Protein AF-A0A6N4V4B9-F1 (afdb_monomer_lite)

Organism: NCBI:txid67081

Sequence (181 aa):
MIMGVVFVALLALTIVAFLVGGIPFPYSLVIAVIGAVALVLFPKIVYRTTWNRLHTRAMAGAMLCDVYPSTLPLPGTGGAAILLDTRMPDQLAAHIHNAFVIWAERVASDPAAVAHIADMFGTDLVRGAEELFGPQARGAFVAADRDASAGAWRLMLPEAAPADPHHPYRNGTLVTVNGPK

pLDDT: mean 83.6, std 9.99, range [52.59, 95.5]

Secondary structure (DSSP, 8-state):
-HHHHHHHHHHHHHHHHHHTT-S-HHHHHHHHHHHHHHHHHHHHHHHHHHHHHHHHHHHHH-EEEEEEEE----TTTS-EEEEEETTS-HHHHHHHHHHHHHHHHHHHH-HHHHHHHHHHHTT-SEEETHHHH-GGGTTEEEEE-TT--TT-EEEEEPPSS-SSTT-TTTTPEEEEE----

Radius of gyration: 23.47 Å; chains: 1; bounding box: 53×33×66 Å

Foldseek 3Di:
DVVVVVLVVVVVVLVVCVVVVVDPPVVNVVVVVVNVCCVVVVVVVVVVVVVVLQVVLVVVPKFKWAWDWAPQDAPPLQGKIKTAGPPDDPVLVVVLVVVRNVVSVVCVVDPVSSVVVNVVLPVFFKDQCCVVPNDSSGRMMMGSDNPTDHGWMWTWGFDSDAPDPVCRRRNTDTDTDDDDD

Structure (mmCIF, N/CA/C/O backbone):
data_AF-A0A6N4V4B9-F1
#
_entry.id   AF-A0A6N4V4B9-F1
#
loop_
_atom_site.group_PDB
_atom_site.id
_atom_site.type_symbol
_atom_site.label_atom_id
_atom_site.label_alt_id
_atom_site.label_comp_id
_atom_site.label_asym_id
_atom_site.label_entity_id
_atom_site.label_seq_id
_atom_site.pdbx_PDB_ins_code
_atom_site.Cartn_x
_atom_site.Cartn_y
_atom_site.Cartn_z
_atom_site.occupancy
_atom_site.B_iso_or_equiv
_atom_site.auth_seq_id
_atom_site.auth_comp_id
_atom_site.auth_asym_id
_atom_site.auth_atom_id
_atom_site.pdbx_PDB_model_num
ATOM 1 N N . MET A 1 1 ? 16.141 5.947 -13.855 1.00 52.59 1 MET A N 1
ATOM 2 C CA . MET A 1 1 ? 16.177 7.318 -14.412 1.00 52.59 1 MET A CA 1
ATOM 3 C C . MET A 1 1 ? 17.559 7.683 -14.964 1.00 52.59 1 MET A C 1
ATOM 5 O O . MET A 1 1 ? 17.636 8.054 -16.125 1.00 52.59 1 MET A O 1
ATOM 9 N N . ILE A 1 2 ? 18.647 7.468 -14.209 1.00 53.34 2 ILE A N 1
ATOM 10 C CA . ILE A 1 2 ? 20.037 7.797 -14.605 1.00 53.34 2 ILE A CA 1
ATOM 11 C C . ILE A 1 2 ? 20.455 7.173 -15.955 1.00 53.34 2 ILE A C 1
ATOM 13 O O . ILE A 1 2 ? 20.937 7.879 -16.829 1.00 53.34 2 ILE A O 1
ATOM 17 N N . MET A 1 3 ? 20.173 5.886 -16.190 1.00 54.47 3 MET A N 1
ATOM 18 C CA . MET A 1 3 ? 20.491 5.210 -17.466 1.00 54.47 3 MET A CA 1
ATOM 19 C C . MET A 1 3 ? 19.763 5.789 -18.693 1.00 54.47 3 MET A C 1
ATOM 21 O O . MET A 1 3 ? 20.325 5.807 -19.781 1.00 54.47 3 MET A O 1
ATOM 25 N N . GLY A 1 4 ? 18.534 6.295 -18.530 1.00 59.69 4 GLY A N 1
ATOM 26 C CA . GLY A 1 4 ? 17.791 6.926 -19.628 1.00 59.69 4 GLY A CA 1
ATOM 27 C C . GLY A 1 4 ? 18.387 8.278 -20.020 1.00 59.69 4 GLY A C 1
ATOM 28 O O . GLY A 1 4 ? 18.496 8.586 -21.200 1.00 59.69 4 GLY A O 1
ATOM 29 N N . VAL A 1 5 ? 18.855 9.043 -19.030 1.00 68.25 5 VAL A N 1
ATOM 30 C CA . VAL A 1 5 ? 19.546 10.322 -19.247 1.00 68.25 5 VAL A CA 1
ATOM 31 C C . VAL A 1 5 ? 20.902 10.100 -19.919 1.00 68.25 5 VAL A C 1
ATOM 33 O O . VAL A 1 5 ? 21.221 10.794 -20.880 1.00 68.25 5 VAL A O 1
ATOM 36 N N . VAL A 1 6 ? 21.666 9.092 -19.481 1.00 70.25 6 VAL A N 1
ATOM 37 C CA . VAL A 1 6 ? 22.946 8.713 -20.107 1.00 70.25 6 VAL A CA 1
ATOM 38 C C . VAL A 1 6 ? 22.745 8.299 -21.567 1.00 70.25 6 VAL A C 1
ATOM 40 O O . VAL A 1 6 ? 23.513 8.710 -22.432 1.00 70.25 6 VAL A O 1
ATOM 43 N N . PHE A 1 7 ? 21.685 7.545 -21.865 1.00 68.50 7 PHE A N 1
ATOM 44 C CA . PHE A 1 7 ? 21.378 7.129 -23.232 1.00 68.50 7 PHE A CA 1
ATOM 45 C C . PHE A 1 7 ? 20.992 8.310 -24.137 1.00 68.50 7 PHE A C 1
ATOM 47 O O . PHE A 1 7 ? 21.510 8.423 -25.245 1.00 68.50 7 PHE A O 1
ATOM 54 N N . VAL A 1 8 ? 20.143 9.228 -23.659 1.00 74.00 8 VAL A N 1
ATOM 55 C CA . VAL A 1 8 ? 19.777 10.447 -24.407 1.00 74.00 8 VAL A CA 1
ATOM 56 C C . VAL A 1 8 ? 20.995 11.349 -24.624 1.00 74.00 8 VAL A C 1
ATOM 58 O O . VAL A 1 8 ? 21.168 11.883 -25.717 1.00 74.00 8 VAL A O 1
ATOM 61 N N . ALA A 1 9 ? 21.872 11.476 -23.625 1.00 71.62 9 ALA A N 1
ATOM 62 C CA . ALA A 1 9 ? 23.109 12.241 -23.742 1.00 71.62 9 ALA A CA 1
ATOM 63 C C . ALA A 1 9 ? 24.074 11.626 -24.770 1.00 71.62 9 ALA A C 1
ATOM 65 O O . ALA A 1 9 ? 24.621 12.349 -25.600 1.00 71.62 9 ALA A O 1
ATOM 66 N N . LEU A 1 10 ? 24.240 10.298 -24.773 1.00 70.88 10 LEU A N 1
ATOM 67 C CA . LEU A 1 10 ? 25.065 9.594 -25.762 1.00 70.88 10 LEU A CA 1
ATOM 68 C C . LEU A 1 10 ? 24.496 9.712 -27.181 1.00 70.88 10 LEU A C 1
ATOM 70 O O . LEU A 1 10 ? 25.267 9.911 -28.122 1.00 70.88 10 LEU A O 1
ATOM 74 N N . LEU A 1 11 ? 23.168 9.646 -27.334 1.00 72.38 11 LEU A N 1
ATOM 75 C CA . LEU A 1 11 ? 22.478 9.852 -28.611 1.00 72.38 11 LEU A CA 1
ATOM 76 C C . LEU A 1 11 ? 22.681 11.286 -29.128 1.00 72.38 11 LEU A C 1
ATOM 78 O O . LEU A 1 11 ? 23.038 11.488 -30.286 1.00 72.38 11 LEU A O 1
ATOM 82 N N . ALA A 1 12 ? 22.512 12.289 -28.263 1.00 73.00 12 ALA A N 1
ATOM 83 C CA . ALA A 1 12 ? 22.751 13.686 -28.616 1.00 73.00 12 ALA A CA 1
ATOM 84 C C . ALA A 1 12 ? 24.214 13.920 -29.033 1.00 73.00 12 ALA A C 1
ATOM 86 O O . ALA A 1 12 ? 24.475 14.592 -30.028 1.00 73.00 12 ALA A O 1
ATOM 87 N N . LEU A 1 13 ? 25.168 13.305 -28.328 1.00 70.81 13 LEU A N 1
ATOM 88 C CA . LEU A 1 13 ? 26.598 13.438 -28.608 1.00 70.81 13 LEU A CA 1
ATOM 89 C C . LEU A 1 13 ? 27.003 12.767 -29.932 1.00 70.81 13 LEU A C 1
ATOM 91 O O . LEU A 1 13 ? 27.830 13.306 -30.665 1.00 70.81 13 LEU A O 1
ATOM 95 N N . THR A 1 14 ? 26.371 11.644 -30.290 1.00 66.88 14 THR A N 1
ATOM 96 C CA . THR A 1 14 ? 26.565 11.002 -31.605 1.00 66.88 14 THR A CA 1
ATOM 97 C C . THR A 1 14 ? 25.943 11.805 -32.748 1.00 66.88 14 THR A C 1
ATOM 99 O O . THR A 1 14 ? 26.557 11.906 -33.809 1.00 66.88 14 THR A O 1
ATOM 102 N N . ILE A 1 15 ? 24.783 12.439 -32.537 1.00 70.81 15 ILE A N 1
ATOM 103 C CA . ILE A 1 15 ? 24.167 13.351 -33.520 1.00 70.81 15 ILE A CA 1
ATOM 104 C C . ILE A 1 15 ? 25.054 14.586 -33.752 1.00 70.81 15 ILE A C 1
ATOM 106 O O . ILE A 1 15 ? 25.274 14.978 -34.898 1.00 70.81 15 ILE A O 1
ATOM 110 N N . VAL A 1 16 ? 25.617 15.170 -32.689 1.00 71.69 16 VAL A N 1
ATOM 111 C CA . VAL A 1 16 ? 26.553 16.304 -32.790 1.00 71.69 16 VAL A CA 1
ATOM 112 C C . VAL A 1 16 ? 27.836 15.899 -33.524 1.00 71.69 16 VAL A C 1
ATOM 114 O O . VAL A 1 16 ? 28.263 16.605 -34.433 1.00 71.69 16 VAL A O 1
ATOM 117 N N . ALA A 1 17 ? 28.422 14.742 -33.203 1.00 66.38 17 ALA A N 1
ATOM 118 C CA . ALA A 1 17 ? 29.615 14.239 -33.891 1.00 66.38 17 ALA A CA 1
ATOM 119 C C . ALA A 1 17 ? 29.376 13.975 -35.392 1.00 66.38 17 ALA A C 1
ATOM 121 O O . ALA A 1 17 ? 30.278 14.178 -36.210 1.00 66.38 17 ALA A O 1
ATOM 122 N N . PHE A 1 18 ? 28.157 13.568 -35.760 1.00 65.19 18 PHE A N 1
ATOM 123 C CA . PHE A 1 18 ? 27.739 13.415 -37.152 1.00 65.19 18 PHE A CA 1
ATOM 124 C C . PHE A 1 18 ? 27.619 14.765 -37.876 1.00 65.19 18 PHE A C 1
ATOM 126 O O . PHE A 1 18 ? 28.142 14.913 -38.978 1.00 65.19 18 PHE A O 1
ATOM 133 N N . LEU A 1 19 ? 26.997 15.765 -37.243 1.00 69.06 19 LEU A N 1
ATOM 134 C CA . LEU A 1 19 ? 26.825 17.109 -37.813 1.00 69.06 19 LEU A CA 1
ATOM 135 C C . LEU A 1 19 ? 28.151 17.858 -38.015 1.00 69.06 19 LEU A C 1
ATOM 137 O O . LEU A 1 19 ? 28.274 18.635 -38.957 1.00 69.06 19 LEU A O 1
ATOM 141 N N . VAL A 1 20 ? 29.149 17.608 -37.164 1.00 77.19 20 VAL A N 1
ATOM 142 C CA . VAL A 1 20 ? 30.485 18.232 -37.247 1.00 77.19 20 VAL A CA 1
ATOM 143 C C . VAL A 1 20 ? 31.394 17.528 -38.277 1.00 77.19 20 VAL A C 1
ATOM 145 O O . VAL A 1 20 ? 32.522 17.953 -38.509 1.00 77.19 20 VAL A O 1
ATOM 148 N N . GLY A 1 21 ? 30.913 16.475 -38.952 1.00 63.34 21 GLY A N 1
ATOM 149 C CA . GLY A 1 21 ? 31.634 15.822 -40.053 1.00 63.34 21 GLY A CA 1
ATOM 150 C C . GLY A 1 21 ? 32.798 14.921 -39.620 1.00 63.34 21 GLY A C 1
ATOM 151 O O . GLY A 1 21 ? 33.619 14.543 -40.450 1.00 63.34 21 GLY A O 1
ATOM 152 N N . GLY A 1 22 ? 32.878 14.552 -38.337 1.00 67.62 22 GLY A N 1
ATOM 153 C CA . GLY A 1 22 ? 33.964 13.723 -37.798 1.00 67.62 22 GLY A CA 1
ATOM 154 C C . GLY A 1 22 ? 33.830 12.218 -38.071 1.00 67.62 22 GLY A C 1
ATOM 155 O O . GLY A 1 22 ? 34.755 11.464 -37.780 1.00 67.62 22 GLY A O 1
ATOM 156 N N . ILE A 1 23 ? 32.691 11.763 -38.607 1.00 63.97 23 ILE A N 1
ATOM 157 C CA . ILE A 1 23 ? 32.381 10.340 -38.807 1.00 63.97 23 ILE A CA 1
ATOM 158 C C . ILE A 1 23 ? 32.163 10.067 -40.306 1.00 63.97 23 ILE A C 1
ATOM 160 O O . ILE A 1 23 ? 31.269 10.673 -40.899 1.00 63.97 23 ILE A O 1
ATOM 164 N N . PRO A 1 24 ? 32.919 9.144 -40.934 1.00 71.19 24 PRO A N 1
ATOM 165 C CA . PRO A 1 24 ? 32.715 8.789 -42.335 1.00 71.19 24 PRO A CA 1
ATOM 166 C C . PRO A 1 24 ? 31.309 8.212 -42.571 1.00 71.19 24 PRO A C 1
ATOM 168 O O . PRO A 1 24 ? 30.805 7.431 -41.762 1.00 71.19 24 PRO A O 1
ATOM 171 N N . PHE A 1 25 ? 30.712 8.543 -43.720 1.00 63.47 25 PHE A N 1
ATOM 172 C CA . PHE A 1 25 ? 29.326 8.223 -44.105 1.00 63.47 25 PHE A CA 1
ATOM 173 C C . PHE A 1 25 ? 28.834 6.776 -43.852 1.00 63.47 25 PHE A C 1
ATOM 175 O O . PHE A 1 25 ? 27.678 6.615 -43.458 1.00 63.47 25 PHE A O 1
ATOM 182 N N . PRO A 1 26 ? 29.633 5.700 -44.021 1.00 71.31 26 PRO A N 1
ATOM 183 C CA . PRO A 1 26 ? 29.135 4.356 -43.715 1.00 71.31 26 PRO A CA 1
ATOM 184 C C . PRO A 1 26 ? 28.944 4.116 -42.210 1.00 71.31 26 PRO A C 1
ATOM 186 O O . PRO A 1 26 ? 28.049 3.371 -41.817 1.00 71.31 26 PRO A O 1
ATOM 189 N N . TYR A 1 27 ? 29.741 4.755 -41.351 1.00 69.56 27 TYR A N 1
ATOM 190 C CA . TYR A 1 27 ? 29.672 4.540 -39.904 1.00 69.56 27 TYR A CA 1
ATOM 191 C C . TYR A 1 27 ? 28.518 5.306 -39.258 1.00 69.56 27 TYR A C 1
ATOM 193 O O . TYR A 1 27 ? 27.905 4.812 -38.313 1.00 69.56 27 TYR A O 1
ATOM 201 N N . SER A 1 28 ? 28.169 6.480 -39.785 1.00 68.19 28 SER A N 1
ATOM 202 C CA . SER A 1 28 ? 27.041 7.262 -39.276 1.00 68.19 28 SER A CA 1
ATOM 203 C C . SER A 1 28 ? 25.694 6.582 -39.507 1.00 68.19 28 SER A C 1
ATOM 205 O O . SER A 1 28 ? 24.848 6.592 -38.614 1.00 68.19 28 SER A O 1
ATOM 207 N N . LEU A 1 29 ? 25.509 5.939 -40.664 1.00 71.00 29 LEU A N 1
ATOM 208 C CA . LEU A 1 29 ? 24.297 5.180 -40.970 1.00 71.00 29 LEU A CA 1
ATOM 209 C C . LEU A 1 29 ? 24.130 3.992 -40.011 1.00 71.00 29 LEU A C 1
ATOM 211 O O . LEU A 1 29 ? 23.046 3.779 -39.472 1.00 71.00 29 LEU A O 1
ATOM 215 N N . VAL A 1 30 ? 25.213 3.260 -39.737 1.00 75.06 30 VAL A N 1
ATOM 216 C CA . VAL A 1 30 ? 25.206 2.136 -38.787 1.00 75.06 30 VAL A CA 1
ATOM 217 C C . VAL A 1 30 ? 24.860 2.611 -37.374 1.00 75.06 30 VAL A C 1
ATOM 219 O O . VAL A 1 30 ? 23.997 2.019 -36.726 1.00 75.06 30 VAL A O 1
ATOM 222 N N . ILE A 1 31 ? 25.467 3.707 -36.908 1.00 74.81 31 ILE A N 1
ATOM 223 C CA . ILE A 1 31 ? 25.179 4.282 -35.585 1.00 74.81 31 ILE A CA 1
ATOM 224 C C . ILE A 1 31 ? 23.719 4.746 -35.494 1.00 74.81 31 ILE A C 1
ATOM 226 O O . ILE A 1 31 ? 23.053 4.461 -34.499 1.00 74.81 31 ILE A O 1
ATOM 230 N N . ALA A 1 32 ? 23.194 5.403 -36.532 1.00 72.19 32 ALA A N 1
ATOM 231 C CA . ALA A 1 32 ? 21.807 5.862 -36.566 1.00 72.19 32 ALA A CA 1
ATOM 232 C C . ALA A 1 32 ? 20.810 4.692 -36.505 1.00 72.19 32 ALA A C 1
ATOM 234 O O . ALA A 1 32 ? 19.843 4.745 -35.743 1.00 72.19 32 ALA A O 1
ATOM 235 N N . VAL A 1 33 ? 21.067 3.609 -37.248 1.00 78.56 33 VAL A N 1
ATOM 236 C CA . VAL A 1 33 ? 20.228 2.401 -37.225 1.00 78.56 33 VAL A CA 1
ATOM 237 C C . VAL A 1 33 ? 20.277 1.724 -35.855 1.00 78.56 33 VAL A C 1
ATOM 239 O O . VAL A 1 33 ? 19.226 1.395 -35.305 1.00 78.56 33 VAL A O 1
ATOM 242 N N . ILE A 1 34 ? 21.464 1.564 -35.260 1.00 79.62 34 ILE A N 1
ATOM 243 C CA . ILE A 1 34 ? 21.608 0.987 -33.914 1.00 79.62 34 ILE A CA 1
ATOM 244 C C . ILE A 1 34 ? 20.885 1.852 -32.877 1.00 79.62 34 ILE A C 1
ATOM 246 O O . ILE A 1 34 ? 20.151 1.319 -32.044 1.00 79.62 34 ILE A O 1
ATOM 250 N N . GLY A 1 35 ? 21.040 3.176 -32.951 1.00 76.81 35 GLY A N 1
ATOM 251 C CA . GLY A 1 35 ? 20.355 4.125 -32.076 1.00 76.81 35 GLY A CA 1
ATOM 252 C C . GLY A 1 35 ?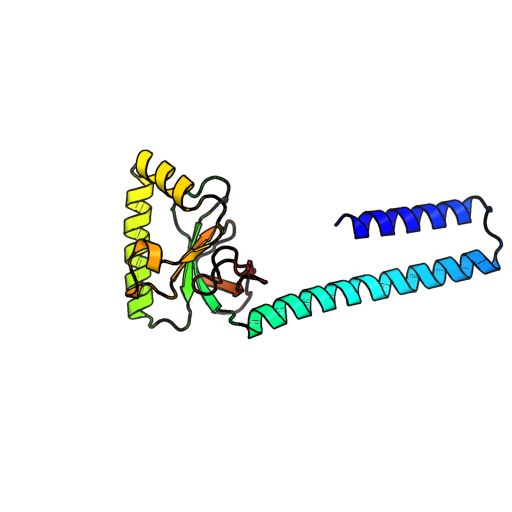 18.835 4.025 -32.191 1.00 76.81 35 GLY A C 1
ATOM 253 O O . GLY A 1 35 ? 18.155 3.925 -31.172 1.00 76.81 35 GLY A O 1
ATOM 254 N N . ALA A 1 36 ? 18.297 3.964 -33.413 1.00 75.50 36 ALA A N 1
ATOM 255 C CA . ALA A 1 36 ? 16.863 3.813 -33.656 1.00 75.50 36 ALA A CA 1
ATOM 256 C C . ALA A 1 36 ? 16.320 2.473 -33.128 1.00 75.50 36 ALA A C 1
ATOM 258 O O . ALA A 1 36 ? 15.296 2.441 -32.442 1.00 75.50 36 ALA A O 1
ATOM 259 N N . VAL A 1 37 ? 17.029 1.368 -33.381 1.00 81.69 37 VAL A N 1
ATOM 260 C CA . VAL A 1 37 ? 16.663 0.039 -32.868 1.00 81.69 37 VAL A CA 1
ATOM 261 C C . VAL A 1 37 ? 16.696 0.021 -31.340 1.00 81.69 37 VAL A C 1
ATOM 263 O O . VAL A 1 37 ? 15.745 -0.449 -30.714 1.00 81.69 37 VAL A O 1
ATOM 266 N N . ALA A 1 38 ? 17.740 0.577 -30.725 1.00 78.25 38 ALA A N 1
ATOM 267 C CA . ALA A 1 38 ? 17.840 0.689 -29.276 1.00 78.25 38 ALA A CA 1
ATOM 268 C C . ALA A 1 38 ? 16.710 1.556 -28.699 1.00 78.25 38 ALA A C 1
ATOM 270 O O . ALA A 1 38 ? 16.098 1.164 -27.711 1.00 78.25 38 ALA A O 1
ATOM 271 N N . LEU A 1 39 ? 16.357 2.673 -29.338 1.00 77.19 39 LEU A N 1
ATOM 272 C CA . LEU A 1 39 ? 15.289 3.566 -28.878 1.00 77.19 39 LEU A CA 1
ATOM 273 C C . LEU A 1 39 ? 13.902 2.903 -28.927 1.00 77.19 39 LEU A C 1
ATOM 275 O O . LEU A 1 39 ? 13.063 3.173 -28.071 1.00 77.19 39 LEU A O 1
ATOM 279 N N . VAL A 1 40 ? 13.675 1.984 -29.869 1.00 79.25 40 VAL A N 1
ATOM 280 C CA . VAL A 1 40 ? 12.427 1.207 -29.965 1.00 79.25 40 VAL A CA 1
ATOM 281 C C . VAL A 1 40 ? 12.420 -0.003 -29.024 1.00 79.25 40 VAL A C 1
ATOM 283 O O . VAL A 1 40 ? 11.396 -0.308 -28.405 1.00 79.25 40 VAL A O 1
ATOM 286 N N . LEU A 1 41 ? 13.537 -0.727 -28.917 1.00 80.75 41 LEU A N 1
ATOM 287 C CA . LEU A 1 41 ? 13.605 -1.975 -28.152 1.00 80.75 41 LEU A CA 1
ATOM 288 C C . LEU A 1 41 ? 13.842 -1.749 -26.661 1.00 80.75 41 LEU A C 1
ATOM 290 O O . LEU A 1 41 ? 13.281 -2.480 -25.846 1.00 80.75 41 LEU A O 1
ATOM 294 N N . PHE A 1 42 ? 14.634 -0.749 -26.282 1.00 77.62 42 PHE A N 1
ATOM 295 C CA . PHE A 1 42 ? 14.998 -0.511 -24.888 1.00 77.62 42 PHE A CA 1
ATOM 296 C C . PHE A 1 42 ? 13.777 -0.238 -23.995 1.00 77.62 42 PHE A C 1
ATOM 298 O O . PHE A 1 42 ? 13.644 -0.928 -22.980 1.00 77.62 42 PHE A O 1
ATOM 305 N N . PRO A 1 43 ? 12.817 0.639 -24.364 1.00 78.50 43 PRO A N 1
ATOM 306 C CA . PRO A 1 43 ? 11.599 0.822 -23.579 1.00 78.50 43 PRO A CA 1
ATOM 307 C C . PRO A 1 43 ? 10.792 -0.470 -23.461 1.00 78.50 43 PRO A C 1
ATOM 309 O O . PRO A 1 43 ? 10.301 -0.776 -22.380 1.00 78.50 43 PRO A O 1
ATOM 312 N N . LYS A 1 44 ? 10.704 -1.272 -24.533 1.00 77.81 44 LYS A N 1
ATOM 313 C CA . LYS A 1 44 ? 9.999 -2.565 -24.514 1.00 77.81 44 LYS A CA 1
ATOM 314 C C . LYS A 1 44 ? 1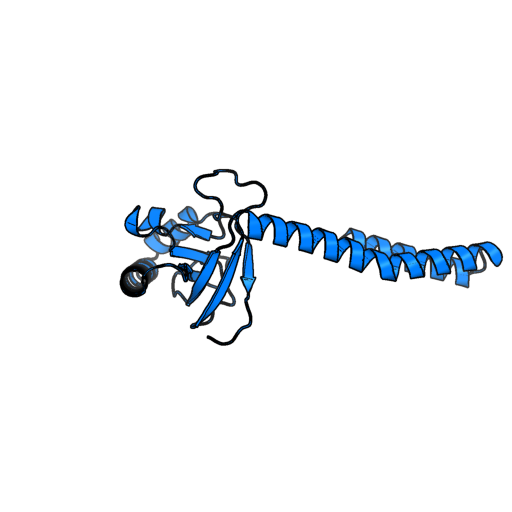0.660 -3.561 -23.567 1.00 77.81 44 LYS A C 1
ATOM 316 O O . LYS A 1 44 ? 9.959 -4.239 -22.823 1.00 77.81 44 LYS A O 1
ATOM 321 N N . ILE A 1 45 ? 11.990 -3.647 -23.575 1.00 80.00 45 ILE A N 1
ATOM 322 C CA . ILE A 1 45 ? 12.746 -4.542 -22.691 1.00 80.00 45 ILE A CA 1
ATOM 323 C C . ILE A 1 45 ? 12.581 -4.097 -21.238 1.00 80.00 45 ILE A C 1
ATOM 325 O O . ILE A 1 45 ? 12.236 -4.917 -20.387 1.00 80.00 45 ILE A O 1
ATOM 329 N N . VAL A 1 46 ? 12.763 -2.806 -20.946 1.00 78.44 46 VAL A N 1
ATOM 330 C CA . VAL A 1 46 ? 12.601 -2.266 -19.588 1.00 78.44 46 VAL A CA 1
ATOM 331 C C . VAL A 1 46 ? 11.167 -2.456 -19.101 1.00 78.44 46 VAL A C 1
ATOM 333 O O . VAL A 1 46 ? 10.967 -2.982 -18.008 1.00 78.44 46 VAL A O 1
ATOM 336 N N . TYR A 1 47 ? 10.173 -2.114 -19.923 1.00 78.56 47 TYR A N 1
ATOM 337 C CA . TYR A 1 47 ? 8.760 -2.298 -19.601 1.00 78.56 47 TYR A CA 1
ATOM 338 C C . TYR A 1 47 ? 8.439 -3.766 -19.328 1.00 78.56 47 TYR A C 1
ATOM 340 O O . TYR A 1 47 ? 7.861 -4.079 -18.294 1.00 78.56 47 TYR A O 1
ATOM 348 N N . ARG A 1 48 ? 8.893 -4.685 -20.189 1.00 81.75 48 ARG A N 1
ATOM 349 C CA . ARG A 1 48 ? 8.695 -6.127 -20.000 1.00 81.75 48 ARG A CA 1
ATOM 350 C C . ARG A 1 48 ? 9.355 -6.634 -18.722 1.00 81.75 48 ARG A C 1
ATOM 352 O O . ARG A 1 48 ? 8.763 -7.436 -18.012 1.00 81.75 48 ARG A O 1
ATOM 359 N N . THR A 1 49 ? 10.556 -6.161 -18.402 1.00 82.62 49 THR A N 1
ATOM 360 C CA . THR A 1 49 ? 11.270 -6.584 -17.188 1.00 82.62 49 THR A CA 1
ATOM 361 C C . THR A 1 49 ? 10.552 -6.091 -15.931 1.00 82.62 49 THR A C 1
ATOM 363 O O . THR A 1 49 ? 10.351 -6.862 -14.994 1.00 82.62 49 THR A O 1
ATOM 366 N N . THR A 1 50 ? 10.113 -4.831 -15.920 1.00 82.00 50 THR A N 1
ATOM 367 C CA . THR A 1 50 ? 9.321 -4.259 -14.823 1.00 82.00 50 THR A CA 1
ATOM 368 C C . THR A 1 50 ? 7.973 -4.961 -14.688 1.00 82.00 50 THR A C 1
ATOM 370 O O . THR A 1 50 ? 7.589 -5.333 -13.581 1.00 82.00 50 THR A O 1
ATOM 373 N N . TRP A 1 51 ? 7.290 -5.213 -15.806 1.00 82.62 51 TRP A N 1
ATOM 374 C CA . TRP A 1 51 ? 6.021 -5.934 -15.837 1.00 82.62 51 TRP A CA 1
ATOM 375 C C . TRP A 1 51 ? 6.165 -7.354 -15.302 1.00 82.62 51 TRP A C 1
ATOM 377 O O . TRP A 1 51 ? 5.387 -7.761 -14.451 1.00 82.62 51 TRP A O 1
ATOM 387 N N . ASN A 1 52 ? 7.207 -8.079 -15.713 1.00 85.50 52 ASN A N 1
ATOM 388 C CA . ASN A 1 52 ? 7.487 -9.414 -15.196 1.00 85.50 52 ASN A CA 1
ATOM 389 C C . ASN A 1 52 ? 7.721 -9.388 -13.681 1.00 85.50 52 ASN A C 1
ATOM 391 O O . ASN A 1 52 ? 7.218 -10.256 -12.982 1.00 85.50 52 ASN A O 1
ATOM 395 N N . ARG A 1 53 ? 8.433 -8.384 -13.150 1.00 85.00 53 ARG A N 1
ATOM 396 C CA . ARG A 1 53 ? 8.632 -8.244 -11.696 1.00 85.00 53 ARG A CA 1
ATOM 397 C C . ARG A 1 53 ? 7.319 -7.992 -10.962 1.00 85.00 53 ARG A C 1
ATOM 399 O O . ARG A 1 53 ? 7.073 -8.635 -9.947 1.00 85.00 53 ARG A O 1
ATOM 406 N N . LEU A 1 54 ? 6.487 -7.083 -11.467 1.00 85.62 54 LEU A N 1
ATOM 407 C CA . LEU A 1 54 ? 5.167 -6.809 -10.892 1.00 85.62 54 LEU A CA 1
ATOM 408 C C . LEU A 1 54 ? 4.271 -8.043 -10.963 1.00 85.62 54 LEU A C 1
ATOM 410 O O . LEU A 1 54 ? 3.662 -8.401 -9.965 1.00 85.62 54 LEU A O 1
ATOM 414 N N . HIS A 1 55 ? 4.254 -8.728 -12.104 1.00 86.00 55 HIS A N 1
ATOM 415 C CA . HIS A 1 55 ? 3.501 -9.956 -12.311 1.00 86.00 55 HIS A CA 1
ATOM 416 C C . HIS A 1 55 ? 3.953 -11.066 -11.356 1.00 86.00 55 HIS A C 1
ATOM 418 O O . HIS A 1 55 ? 3.119 -11.677 -10.701 1.00 86.00 55 HIS A O 1
ATOM 424 N N . THR A 1 56 ? 5.259 -11.303 -11.211 1.00 87.50 56 THR A N 1
ATOM 425 C CA . THR A 1 56 ? 5.781 -12.299 -10.263 1.00 87.50 56 THR A CA 1
ATOM 426 C C . THR A 1 56 ? 5.413 -11.947 -8.826 1.00 87.50 56 THR A C 1
ATOM 428 O O . THR A 1 56 ? 4.943 -12.817 -8.100 1.00 87.50 56 THR A O 1
ATOM 431 N N . ARG A 1 57 ? 5.555 -10.678 -8.418 1.00 88.19 57 ARG A N 1
ATOM 432 C CA . ARG A 1 57 ? 5.110 -10.219 -7.090 1.00 88.19 57 ARG A CA 1
ATOM 433 C C . ARG A 1 57 ? 3.606 -10.399 -6.914 1.00 88.19 57 ARG A C 1
ATOM 435 O O . ARG A 1 57 ? 3.160 -10.796 -5.845 1.00 88.19 57 ARG A O 1
ATOM 442 N N . ALA A 1 58 ? 2.831 -10.159 -7.967 1.00 87.62 58 ALA A N 1
ATOM 443 C CA . ALA A 1 58 ? 1.393 -10.325 -7.918 1.00 87.62 58 ALA A CA 1
ATOM 444 C C . ALA A 1 58 ? 0.981 -11.796 -7.772 1.00 87.62 58 ALA A C 1
ATOM 446 O O . ALA A 1 58 ? 0.098 -12.111 -6.981 1.00 87.62 58 ALA A O 1
ATOM 447 N N . MET A 1 59 ? 1.665 -12.704 -8.468 1.00 88.19 59 MET A N 1
ATOM 448 C CA . MET A 1 59 ? 1.458 -14.148 -8.325 1.00 88.19 59 MET A CA 1
ATOM 449 C C . MET A 1 59 ? 1.956 -14.688 -6.980 1.00 88.19 59 MET A C 1
ATOM 451 O O . MET A 1 59 ? 1.413 -15.671 -6.488 1.00 88.19 59 MET A O 1
ATOM 455 N N . ALA A 1 60 ? 2.954 -14.044 -6.367 1.00 85.94 60 ALA A N 1
ATOM 456 C CA . ALA A 1 60 ? 3.449 -14.411 -5.041 1.00 85.94 60 ALA A CA 1
ATOM 457 C C . ALA A 1 60 ? 2.448 -14.098 -3.914 1.00 85.94 60 ALA A C 1
ATOM 459 O O . ALA A 1 60 ? 2.571 -14.654 -2.826 1.00 85.94 60 ALA A O 1
ATOM 460 N N . GLY A 1 61 ? 1.460 -13.235 -4.170 1.00 88.06 61 GLY A N 1
ATOM 461 C CA . GLY A 1 61 ? 0.404 -12.929 -3.211 1.00 88.06 61 GLY A CA 1
ATOM 462 C C . GLY A 1 61 ? -0.076 -11.489 -3.290 1.00 88.06 61 GLY A C 1
ATOM 463 O O . GLY A 1 61 ? -0.050 -10.795 -2.287 1.00 88.06 61 GLY A O 1
ATOM 464 N N . ALA A 1 62 ? -0.492 -10.995 -4.458 1.00 91.62 62 ALA A N 1
ATOM 465 C CA . ALA A 1 62 ? -1.189 -9.713 -4.486 1.00 91.62 62 ALA A CA 1
ATOM 466 C C . ALA A 1 62 ? -2.485 -9.786 -3.676 1.00 91.62 62 ALA A C 1
ATOM 468 O O . ALA A 1 62 ? -3.218 -10.781 -3.734 1.00 91.62 62 ALA A O 1
ATOM 469 N N . MET A 1 63 ? -2.807 -8.680 -3.020 1.00 93.00 63 MET A N 1
ATOM 470 C CA . MET A 1 63 ? -4.081 -8.478 -2.352 1.00 93.00 63 MET A CA 1
ATOM 471 C C . MET A 1 63 ? -4.789 -7.283 -2.978 1.00 93.00 63 MET A C 1
ATOM 473 O O . MET A 1 63 ? -4.187 -6.226 -3.159 1.00 93.00 63 MET A O 1
ATOM 477 N N . LEU A 1 64 ? -6.054 -7.460 -3.355 1.00 93.94 64 LEU A N 1
ATOM 478 C CA . LEU A 1 64 ? -6.892 -6.353 -3.799 1.00 93.94 64 LEU A CA 1
ATOM 479 C C . LEU A 1 64 ? -7.595 -5.783 -2.572 1.00 93.94 64 LEU A C 1
ATOM 481 O O . LEU A 1 64 ? -8.316 -6.515 -1.893 1.00 93.94 64 LEU A O 1
ATOM 485 N N . CYS A 1 65 ? -7.384 -4.499 -2.312 1.00 94.12 65 CYS A N 1
ATOM 486 C CA . CYS A 1 65 ? -7.906 -3.821 -1.141 1.00 94.12 65 CYS A CA 1
ATOM 487 C C . CYS A 1 65 ? -8.877 -2.704 -1.525 1.00 94.12 65 CYS A C 1
ATOM 489 O O . CYS A 1 65 ? -8.594 -1.900 -2.421 1.00 94.12 65 CYS A O 1
ATOM 491 N N . ASP A 1 66 ? -9.978 -2.625 -0.784 1.00 93.88 66 ASP A N 1
ATOM 492 C CA . ASP A 1 66 ? -10.829 -1.444 -0.723 1.00 93.88 66 ASP A CA 1
ATOM 493 C C . ASP A 1 66 ? -10.121 -0.343 0.075 1.00 93.88 66 ASP A C 1
ATOM 495 O O . ASP A 1 66 ? -9.553 -0.599 1.141 1.00 93.88 66 ASP A O 1
ATOM 499 N N . VAL A 1 67 ? -10.163 0.883 -0.448 1.00 93.44 67 VAL A N 1
ATOM 500 C CA . VAL A 1 67 ? -9.507 2.050 0.146 1.00 93.44 67 VAL A CA 1
ATOM 501 C C . VAL A 1 67 ? -10.513 2.912 0.887 1.00 93.44 67 VAL A C 1
ATOM 503 O O . VAL A 1 67 ? -11.508 3.378 0.317 1.00 93.44 67 VAL A O 1
ATOM 506 N N . TYR A 1 68 ? -10.181 3.205 2.138 1.00 92.06 68 TYR A N 1
ATOM 507 C CA . TYR A 1 68 ? -10.878 4.178 2.961 1.00 92.06 68 TYR A CA 1
ATOM 508 C C . TYR A 1 68 ? -9.882 5.258 3.396 1.00 92.06 68 TYR A C 1
ATOM 510 O O . TYR A 1 68 ? -8.902 4.943 4.075 1.00 92.06 68 TYR A O 1
ATOM 518 N N . PRO A 1 69 ? -10.075 6.527 2.999 1.00 90.06 69 PRO A N 1
ATOM 519 C CA . PRO A 1 69 ? -9.199 7.604 3.438 1.00 90.06 69 PRO A CA 1
ATOM 520 C C . PRO A 1 69 ? -9.284 7.752 4.960 1.00 90.06 69 PRO A C 1
ATOM 522 O O . PRO A 1 69 ? -10.364 7.662 5.544 1.00 90.06 69 PRO A O 1
ATOM 525 N N . SER A 1 70 ? -8.141 7.976 5.600 1.00 88.94 70 SER A N 1
ATOM 526 C CA . SER A 1 70 ? -8.039 8.138 7.047 1.00 88.94 70 SER A CA 1
ATOM 527 C C . SER A 1 70 ? -7.562 9.541 7.401 1.00 88.94 70 SER A C 1
ATOM 529 O O . SER A 1 70 ? -6.760 10.146 6.693 1.00 88.94 70 SER A O 1
ATOM 531 N N . THR A 1 71 ? -8.030 10.048 8.537 1.00 85.38 71 THR A N 1
ATOM 532 C CA . THR A 1 71 ? -7.550 11.296 9.143 1.00 85.38 71 THR A CA 1
ATOM 533 C C . THR A 1 71 ? -6.266 11.104 9.949 1.00 85.38 71 THR A C 1
ATOM 535 O O . THR A 1 71 ? -5.771 12.068 10.532 1.00 85.38 71 THR A O 1
ATOM 538 N N . LEU A 1 72 ? -5.720 9.880 9.994 1.00 86.81 72 LEU A N 1
ATOM 539 C CA . LEU A 1 72 ? -4.512 9.569 10.745 1.00 86.81 72 LEU A CA 1
ATOM 540 C C . LEU A 1 72 ? -3.336 10.448 10.270 1.00 86.81 72 LEU A C 1
ATOM 542 O O . LEU A 1 72 ? -2.944 10.376 9.100 1.00 86.81 72 LEU A O 1
ATOM 546 N N . PRO A 1 73 ? -2.740 11.261 11.157 1.00 80.00 73 PRO A N 1
ATOM 547 C CA . PRO A 1 73 ? -1.628 12.124 10.793 1.00 80.00 73 PRO A CA 1
ATOM 548 C C . PRO A 1 73 ? -0.333 11.307 10.688 1.00 80.00 73 PRO A C 1
ATOM 550 O O . PRO A 1 73 ? 0.355 11.081 11.680 1.00 80.00 73 PRO A O 1
ATOM 553 N N . LEU A 1 74 ? 0.014 10.879 9.471 1.00 81.38 74 LEU A N 1
ATOM 554 C CA . LEU A 1 74 ? 1.308 10.263 9.161 1.00 81.38 74 LEU A CA 1
ATOM 555 C C . LEU A 1 74 ? 2.269 11.322 8.583 1.00 81.38 74 LEU A C 1
ATOM 557 O O . LEU A 1 74 ? 2.110 11.730 7.425 1.00 81.38 74 LEU A O 1
ATOM 561 N N . PRO A 1 75 ? 3.265 11.806 9.347 1.00 68.62 75 PRO A N 1
ATOM 562 C CA . PRO A 1 75 ? 4.156 12.862 8.875 1.00 68.62 75 PRO A CA 1
ATOM 563 C C . PRO A 1 75 ? 4.976 12.420 7.657 1.00 68.62 75 PRO A C 1
ATOM 565 O O . PRO A 1 75 ? 5.420 11.283 7.557 1.00 68.62 75 PRO A O 1
ATOM 568 N N . GLY A 1 76 ? 5.166 13.334 6.702 1.00 70.50 76 GLY A N 1
ATOM 569 C CA . GLY A 1 76 ? 5.978 13.099 5.499 1.00 70.50 76 GLY A CA 1
ATOM 570 C C . GLY A 1 76 ? 5.312 12.275 4.387 1.00 70.50 76 GLY A C 1
ATOM 571 O O . GLY A 1 76 ? 5.860 12.207 3.291 1.00 70.50 76 GLY A O 1
ATOM 572 N N . THR A 1 77 ? 4.127 11.705 4.621 1.00 71.12 77 THR A N 1
ATOM 573 C CA . THR A 1 77 ? 3.444 10.820 3.652 1.00 71.12 77 THR A CA 1
ATOM 574 C C . THR A 1 77 ? 2.385 11.529 2.804 1.00 71.12 77 THR A C 1
ATOM 576 O O . THR A 1 77 ? 2.066 11.086 1.704 1.00 71.12 77 THR A O 1
ATOM 579 N N . GLY A 1 78 ? 1.862 12.665 3.279 1.00 70.75 78 GLY A N 1
ATOM 580 C CA . GLY A 1 78 ? 0.835 13.444 2.583 1.00 70.75 78 GLY A CA 1
ATOM 581 C C . GLY A 1 78 ? -0.585 12.874 2.678 1.00 70.75 78 GLY A C 1
ATOM 582 O O . GLY A 1 78 ? -1.491 13.482 2.115 1.00 70.75 78 GLY A O 1
ATOM 583 N N . GLY A 1 79 ? -0.786 11.758 3.385 1.00 83.38 79 GLY A N 1
ATOM 584 C CA . GLY A 1 79 ? -2.093 11.143 3.615 1.00 83.38 79 GLY A CA 1
ATOM 585 C C . GLY A 1 79 ? -1.971 9.695 4.087 1.00 83.38 79 GLY A C 1
ATOM 586 O O . GLY A 1 79 ? -0.994 9.011 3.776 1.00 83.38 79 GLY A O 1
ATOM 587 N N . ALA A 1 80 ? -2.967 9.232 4.839 1.00 90.06 80 ALA A N 1
ATOM 588 C CA . ALA A 1 80 ? -3.074 7.854 5.295 1.00 90.06 80 ALA A CA 1
ATOM 589 C C . ALA A 1 80 ? -4.365 7.225 4.766 1.00 90.06 80 ALA A C 1
ATOM 591 O O . ALA A 1 80 ? -5.406 7.881 4.684 1.00 90.06 80 ALA A O 1
ATOM 592 N N . ALA A 1 81 ? -4.314 5.934 4.464 1.00 93.19 81 ALA A N 1
ATOM 593 C CA . ALA A 1 81 ? -5.481 5.158 4.083 1.00 93.19 81 ALA A CA 1
ATOM 594 C C . ALA A 1 81 ? -5.558 3.859 4.869 1.00 93.19 81 ALA A C 1
ATOM 596 O O . ALA A 1 81 ? -4.543 3.225 5.161 1.00 93.19 81 ALA A O 1
ATOM 597 N N . ILE A 1 82 ? -6.785 3.455 5.166 1.00 94.06 82 ILE A N 1
ATOM 598 C CA . ILE A 1 82 ? -7.111 2.121 5.644 1.00 94.06 82 ILE A CA 1
ATOM 599 C C . ILE A 1 82 ? -7.395 1.275 4.404 1.00 94.06 82 ILE A C 1
ATOM 601 O O . ILE A 1 82 ? -8.227 1.632 3.567 1.00 94.06 82 ILE A O 1
ATOM 605 N N . LEU A 1 83 ? -6.685 0.162 4.283 1.00 95.12 83 LEU A N 1
ATOM 606 C CA . LEU A 1 83 ? -6.820 -0.794 3.196 1.00 95.12 83 LEU A CA 1
ATOM 607 C C . LEU A 1 83 ? -7.434 -2.069 3.761 1.00 95.12 83 LEU A C 1
ATOM 609 O O . LEU A 1 83 ? -6.867 -2.665 4.676 1.00 95.12 83 LEU A O 1
ATOM 613 N N . LEU A 1 84 ? -8.572 -2.495 3.225 1.00 95.50 84 LEU A N 1
ATOM 614 C CA . LEU A 1 84 ? -9.246 -3.724 3.649 1.00 95.50 84 LEU A CA 1
ATOM 615 C C . LEU A 1 84 ? -9.232 -4.731 2.506 1.00 95.50 84 LEU A C 1
ATOM 617 O O . LEU A 1 84 ? -9.655 -4.388 1.405 1.00 95.50 84 LEU A O 1
ATOM 621 N N . ASP A 1 85 ? -8.767 -5.956 2.754 1.00 95.06 85 ASP A N 1
ATOM 622 C CA . ASP A 1 85 ? -8.838 -7.040 1.770 1.00 95.06 85 ASP A CA 1
ATOM 623 C C . ASP A 1 85 ? -10.284 -7.212 1.285 1.00 95.06 85 ASP A C 1
ATOM 625 O O . ASP A 1 85 ? -11.201 -7.426 2.076 1.00 95.06 85 ASP A O 1
ATOM 629 N N . THR A 1 86 ? -10.483 -7.163 -0.029 1.00 93.44 86 THR A N 1
ATOM 630 C CA . THR A 1 86 ? -11.789 -7.385 -0.674 1.00 93.44 86 THR A CA 1
ATOM 631 C C . THR A 1 86 ? -12.356 -8.787 -0.438 1.00 93.44 86 THR A C 1
ATOM 633 O O . THR A 1 86 ? -13.538 -9.023 -0.671 1.00 93.44 86 THR A O 1
ATOM 636 N N . ARG A 1 87 ? -11.535 -9.738 0.023 1.00 93.00 87 ARG A N 1
ATOM 637 C CA . ARG A 1 87 ? -11.970 -11.092 0.411 1.00 93.00 87 ARG A CA 1
ATOM 638 C C . ARG A 1 87 ? -12.485 -11.168 1.848 1.00 93.00 87 ARG A C 1
ATOM 640 O O . ARG A 1 87 ? -12.989 -12.216 2.256 1.00 93.00 87 ARG A O 1
ATOM 647 N N . MET A 1 88 ? -12.307 -10.108 2.631 1.00 93.44 88 MET A N 1
ATOM 648 C CA . MET A 1 88 ? -12.773 -10.046 4.008 1.00 93.44 88 MET A CA 1
ATOM 649 C C . MET A 1 88 ? -14.309 -10.020 4.046 1.00 93.44 88 MET A C 1
ATOM 651 O O . MET A 1 88 ? -14.916 -9.319 3.243 1.00 93.44 88 MET A O 1
ATOM 655 N N . PRO A 1 89 ? -14.964 -10.732 4.984 1.00 94.12 89 PRO A N 1
ATOM 656 C CA . PRO A 1 89 ? -16.409 -10.626 5.151 1.00 94.12 89 PRO A CA 1
ATOM 657 C C . PRO A 1 89 ? -16.830 -9.185 5.460 1.00 94.12 89 PRO A C 1
ATOM 659 O O . PRO A 1 89 ? -16.269 -8.574 6.371 1.00 94.12 89 PRO A O 1
ATOM 662 N N . ASP A 1 90 ? -17.861 -8.678 4.779 1.00 92.88 90 ASP A N 1
ATOM 663 C CA . ASP A 1 90 ? -18.312 -7.280 4.887 1.00 92.88 90 ASP A CA 1
ATOM 664 C C . ASP A 1 90 ? -18.545 -6.825 6.334 1.00 92.88 90 ASP A C 1
ATOM 666 O O . ASP A 1 90 ? -18.179 -5.716 6.719 1.00 92.88 90 ASP A O 1
ATOM 670 N N . GLN A 1 91 ? -19.112 -7.697 7.172 1.00 94.38 91 GLN A N 1
ATOM 671 C CA . GLN A 1 91 ? -19.356 -7.392 8.582 1.00 94.38 91 GLN A CA 1
ATOM 672 C C . GLN A 1 91 ? -18.051 -7.192 9.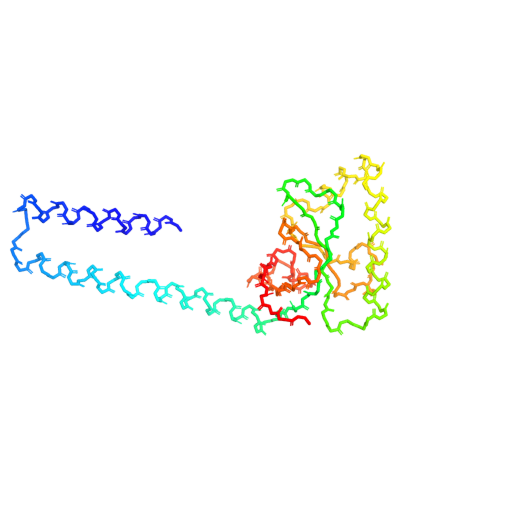368 1.00 94.38 91 GLN A C 1
ATOM 674 O O . GLN A 1 91 ? -17.970 -6.298 10.213 1.00 94.38 91 GLN A O 1
ATOM 679 N N . LEU A 1 92 ? -17.031 -8.008 9.093 1.00 94.19 92 LEU A N 1
ATOM 680 C CA . LEU A 1 92 ? -15.717 -7.880 9.719 1.00 94.19 92 LEU A CA 1
ATOM 681 C C . LEU A 1 92 ? -14.988 -6.639 9.191 1.00 94.19 92 LEU A C 1
ATOM 683 O O . LEU A 1 92 ? -14.434 -5.883 9.987 1.00 94.19 92 LEU A O 1
ATOM 687 N N . ALA A 1 93 ? -15.060 -6.389 7.882 1.00 93.81 93 ALA A N 1
ATOM 688 C CA . ALA A 1 93 ? -14.495 -5.198 7.256 1.00 93.81 93 ALA A CA 1
ATOM 689 C C . ALA A 1 93 ? -15.096 -3.916 7.853 1.00 93.81 93 ALA A C 1
ATOM 691 O O . ALA A 1 93 ? -14.357 -3.030 8.281 1.00 93.81 93 ALA A O 1
ATOM 692 N N . ALA A 1 94 ? -16.423 -3.850 7.986 1.00 94.31 94 ALA A N 1
ATOM 693 C CA . ALA A 1 94 ? -17.113 -2.727 8.618 1.00 94.31 94 ALA A CA 1
ATOM 694 C C . ALA A 1 94 ? -16.723 -2.560 10.097 1.00 94.31 94 ALA A C 1
ATOM 696 O O . ALA A 1 94 ? -16.512 -1.440 10.565 1.00 94.31 94 ALA A O 1
ATOM 697 N N . HIS A 1 95 ? -16.596 -3.666 10.837 1.00 94.50 95 HIS A N 1
ATOM 698 C CA . HIS A 1 95 ? -16.170 -3.631 12.235 1.00 94.50 95 HIS A CA 1
ATOM 699 C C . HIS A 1 95 ? -14.749 -3.071 12.389 1.00 94.50 95 HIS A C 1
ATOM 701 O O . HIS A 1 95 ? -14.533 -2.157 13.188 1.00 94.50 95 HIS A O 1
ATOM 707 N N . ILE A 1 96 ? -13.796 -3.574 11.599 1.00 94.88 96 ILE A N 1
ATOM 708 C CA . ILE A 1 96 ? -12.401 -3.119 11.621 1.00 94.88 96 ILE A CA 1
ATOM 709 C C . ILE A 1 96 ? -12.296 -1.667 11.149 1.00 94.88 96 ILE A C 1
ATOM 711 O O . ILE A 1 96 ? -11.606 -0.873 11.786 1.00 94.88 96 ILE A O 1
ATOM 715 N N . HIS A 1 97 ? -13.013 -1.293 10.088 1.00 94.12 97 HIS A N 1
ATOM 716 C CA . HIS A 1 97 ? -13.067 0.088 9.612 1.00 94.12 97 HIS A CA 1
ATOM 717 C C . HIS A 1 97 ? -13.511 1.046 10.724 1.00 94.12 97 HIS A C 1
ATOM 719 O O . HIS A 1 97 ? -12.835 2.035 10.998 1.00 94.12 97 HIS A O 1
ATOM 725 N N . ASN A 1 98 ? -14.603 0.727 11.423 1.00 94.75 98 ASN A N 1
ATOM 726 C CA . ASN A 1 98 ? -15.094 1.555 12.524 1.00 94.75 98 ASN A CA 1
ATOM 727 C C . ASN A 1 98 ? -14.091 1.634 13.683 1.00 94.75 98 ASN A C 1
ATOM 729 O O . ASN A 1 98 ? -13.891 2.711 14.246 1.00 94.75 98 ASN A O 1
ATOM 733 N N . ALA A 1 99 ? -13.431 0.522 14.023 1.00 94.62 99 ALA A N 1
ATOM 734 C CA . ALA A 1 99 ? -12.377 0.517 15.035 1.00 94.62 99 ALA A CA 1
ATOM 735 C C . ALA A 1 99 ? -11.212 1.442 14.644 1.00 94.62 99 ALA A C 1
ATOM 737 O O . ALA A 1 99 ? -10.734 2.213 15.478 1.00 94.62 99 ALA A O 1
ATOM 738 N N . PHE A 1 100 ? -10.811 1.424 13.370 1.00 94.00 100 PHE A N 1
ATOM 739 C CA . PHE A 1 100 ? -9.784 2.313 12.838 1.00 94.00 100 PHE A CA 1
ATOM 740 C C . PHE A 1 100 ? -10.179 3.781 12.876 1.00 94.00 100 PHE A C 1
ATOM 742 O O . PHE A 1 100 ? -9.353 4.599 13.265 1.00 94.00 100 PHE A O 1
ATOM 749 N N . VAL A 1 101 ? -11.410 4.119 12.487 1.00 92.81 101 VAL A N 1
ATOM 750 C CA . VAL A 1 101 ? -11.900 5.504 12.521 1.00 92.81 101 VAL A CA 1
ATOM 751 C C . VAL A 1 101 ? -11.833 6.048 13.949 1.00 92.81 101 VAL A C 1
ATOM 753 O O . VAL A 1 101 ? -11.201 7.075 14.183 1.00 92.81 101 VAL A O 1
ATOM 756 N N . ILE A 1 102 ? -12.375 5.306 14.921 1.00 93.69 102 ILE A N 1
ATOM 757 C CA . ILE A 1 102 ? -12.357 5.701 16.339 1.00 93.69 102 ILE A CA 1
ATOM 758 C C . ILE A 1 102 ? -10.921 5.843 16.857 1.00 93.69 102 ILE A C 1
ATOM 760 O O . ILE A 1 102 ? -10.604 6.770 17.603 1.00 93.69 102 ILE A O 1
ATOM 764 N N . TRP A 1 103 ? -10.042 4.909 16.496 1.00 93.19 103 TRP A N 1
ATOM 765 C CA . TRP A 1 103 ? -8.643 4.956 16.904 1.00 93.19 103 TRP A CA 1
ATOM 766 C C . TRP A 1 103 ? -7.899 6.144 16.280 1.00 93.19 103 TRP A C 1
ATOM 768 O O . TRP A 1 103 ? -7.219 6.870 17.004 1.00 93.19 103 TRP A O 1
ATOM 778 N N . ALA A 1 104 ? -8.065 6.390 14.980 1.00 91.50 104 ALA A N 1
ATOM 779 C CA . ALA A 1 104 ? -7.419 7.491 14.270 1.00 91.50 104 ALA A CA 1
ATOM 780 C C . ALA A 1 104 ? -7.869 8.856 14.808 1.00 91.50 104 ALA A C 1
ATOM 782 O O . ALA A 1 104 ? -7.033 9.735 15.005 1.00 91.50 104 ALA A O 1
ATOM 783 N N . GLU A 1 105 ? -9.157 9.018 15.123 1.00 91.56 105 GLU A N 1
ATOM 784 C CA . GLU A 1 105 ? -9.680 10.227 15.771 1.00 91.56 105 GLU A CA 1
ATOM 785 C C . GLU A 1 105 ? -9.044 10.461 17.145 1.00 91.56 105 GLU A C 1
ATOM 787 O O . GLU A 1 105 ? -8.626 11.578 17.458 1.00 91.56 105 GLU A O 1
ATOM 792 N N . ARG A 1 106 ? -8.905 9.403 17.955 1.00 91.44 106 ARG A N 1
ATOM 793 C CA . ARG A 1 106 ? -8.234 9.493 19.260 1.00 91.44 106 ARG A CA 1
ATOM 794 C C . ARG A 1 106 ? -6.765 9.873 19.115 1.00 91.44 106 ARG A C 1
ATOM 796 O O . ARG A 1 106 ? -6.317 10.771 19.821 1.00 91.44 106 ARG A O 1
ATOM 803 N N . VAL A 1 107 ? -6.040 9.244 18.188 1.00 91.56 107 VAL A N 1
ATOM 804 C CA . VAL A 1 107 ? -4.639 9.590 17.900 1.00 91.56 107 VAL A CA 1
ATOM 805 C C . VAL A 1 107 ? -4.528 11.047 17.459 1.00 91.56 107 VAL A C 1
ATOM 807 O O . VAL A 1 107 ? -3.696 11.775 17.985 1.00 91.56 107 VAL A O 1
ATOM 810 N N . ALA A 1 108 ? -5.386 11.501 16.544 1.00 89.19 108 ALA A N 1
ATOM 811 C CA . ALA A 1 108 ? -5.361 12.875 16.046 1.00 89.19 108 ALA A CA 1
ATOM 812 C C . ALA A 1 108 ? -5.656 13.919 17.140 1.00 89.19 108 ALA A C 1
ATOM 814 O O . ALA A 1 108 ? -5.202 15.058 17.034 1.00 89.19 108 ALA A O 1
ATOM 815 N N . SER A 1 109 ? -6.390 13.542 18.191 1.00 91.44 109 SER A N 1
ATOM 816 C CA . SER A 1 109 ? -6.713 14.430 19.315 1.00 91.44 109 SER A CA 1
ATOM 817 C C . SER A 1 109 ? -5.583 14.608 20.341 1.00 91.44 109 SER A C 1
ATOM 819 O O . SER A 1 109 ? -5.655 15.530 21.153 1.00 91.44 109 SER A O 1
ATOM 821 N N . ASP A 1 110 ? -4.538 13.773 20.301 1.00 93.06 110 ASP A N 1
ATOM 822 C CA . ASP A 1 110 ? -3.419 13.799 21.251 1.00 93.06 110 ASP A CA 1
ATOM 823 C C . ASP A 1 110 ? -2.066 13.951 20.522 1.00 93.06 110 ASP A C 1
ATOM 825 O O . ASP A 1 110 ? -1.579 12.999 19.907 1.00 93.06 110 ASP A O 1
ATOM 829 N N . PRO A 1 111 ? -1.396 15.118 20.618 1.00 89.00 111 PRO A N 1
ATOM 830 C CA . PRO A 1 111 ? -0.096 15.342 19.985 1.00 89.00 111 PRO A CA 1
ATOM 831 C C . PRO A 1 111 ? 0.991 14.336 20.391 1.00 89.00 111 PRO A C 1
ATOM 833 O O . PRO A 1 111 ? 1.861 14.021 19.574 1.00 89.00 111 PRO A O 1
ATOM 836 N N . ALA A 1 112 ? 0.958 13.819 21.625 1.00 91.44 112 ALA A N 1
ATOM 837 C CA . ALA A 1 112 ? 1.913 12.806 22.067 1.00 91.44 112 ALA A CA 1
ATOM 838 C C . ALA A 1 112 ? 1.656 11.466 21.362 1.00 91.44 112 ALA A C 1
ATOM 840 O O . ALA A 1 112 ? 2.603 10.807 20.923 1.00 91.44 112 ALA A O 1
ATOM 841 N N . ALA A 1 113 ? 0.385 11.100 21.176 1.00 90.19 113 ALA A N 1
ATOM 842 C CA . ALA A 1 113 ? 0.000 9.929 20.396 1.00 90.19 113 ALA A CA 1
ATOM 843 C C . ALA A 1 113 ? 0.396 10.077 18.920 1.00 90.19 113 ALA A C 1
ATOM 845 O O . ALA A 1 113 ? 0.926 9.130 18.344 1.00 90.19 113 ALA A O 1
ATOM 846 N N . VAL A 1 114 ? 0.225 11.260 18.317 1.00 89.06 114 VAL A N 1
ATOM 847 C CA . VAL A 1 114 ? 0.679 11.526 16.938 1.00 89.06 114 VAL A CA 1
ATOM 848 C C . VAL A 1 114 ? 2.185 11.299 16.792 1.00 89.06 114 VAL A C 1
ATOM 850 O O . VAL A 1 114 ? 2.613 10.606 15.869 1.00 89.06 114 VAL A O 1
ATOM 853 N N . ALA A 1 115 ? 2.993 11.841 17.708 1.00 88.00 115 ALA A N 1
ATOM 854 C CA . ALA A 1 115 ? 4.443 11.652 17.684 1.00 88.00 115 ALA A CA 1
ATOM 855 C C . ALA A 1 115 ? 4.830 10.174 17.853 1.00 88.00 115 ALA A C 1
ATOM 857 O O . ALA A 1 115 ? 5.714 9.681 17.153 1.00 88.00 115 ALA A O 1
ATOM 858 N N . HIS A 1 116 ? 4.134 9.452 18.732 1.00 88.75 116 HIS A N 1
ATOM 859 C CA . HIS A 1 116 ? 4.361 8.024 18.923 1.00 88.75 116 HIS A CA 1
ATOM 860 C C . HIS A 1 116 ? 3.989 7.197 17.684 1.00 88.75 116 HIS A C 1
ATOM 862 O O . HIS A 1 116 ? 4.728 6.292 17.312 1.00 88.75 116 HIS A O 1
ATOM 868 N N . ILE A 1 117 ? 2.881 7.515 17.009 1.00 87.62 117 ILE A N 1
ATOM 869 C CA . ILE A 1 117 ? 2.493 6.836 15.766 1.00 87.62 117 ILE A CA 1
ATOM 870 C C . ILE A 1 117 ? 3.479 7.133 14.636 1.00 87.62 117 ILE A C 1
ATOM 872 O O . ILE A 1 117 ? 3.817 6.228 13.877 1.00 87.62 117 ILE A O 1
ATOM 876 N N . ALA A 1 118 ? 3.990 8.359 14.545 1.00 84.44 118 ALA A N 1
ATOM 877 C CA . ALA A 1 118 ? 5.039 8.695 13.589 1.00 84.44 118 ALA A CA 1
ATOM 878 C C . ALA A 1 118 ? 6.303 7.843 13.795 1.00 84.44 118 ALA A C 1
ATOM 880 O O . ALA A 1 118 ? 6.838 7.299 12.831 1.00 84.44 118 ALA A O 1
ATOM 881 N N . ASP A 1 119 ? 6.741 7.689 15.047 1.00 86.94 119 ASP A N 1
ATOM 882 C CA . ASP A 1 119 ? 7.879 6.835 15.408 1.00 86.94 119 ASP A CA 1
ATOM 883 C C . ASP A 1 119 ? 7.590 5.352 15.131 1.00 86.94 119 ASP A C 1
ATOM 885 O O . ASP A 1 119 ? 8.415 4.646 14.555 1.00 86.94 119 ASP A O 1
ATOM 889 N N . MET A 1 120 ? 6.372 4.899 15.448 1.00 84.75 120 MET A N 1
ATOM 890 C CA . MET A 1 120 ? 5.927 3.531 15.198 1.00 84.75 120 MET A CA 1
ATOM 891 C C . MET A 1 120 ? 5.979 3.177 13.712 1.00 84.75 120 MET A C 1
ATOM 893 O O . MET A 1 120 ? 6.461 2.097 13.379 1.00 84.75 120 MET A O 1
ATOM 897 N N . PHE A 1 121 ? 5.480 4.045 12.826 1.00 82.19 121 PHE A N 1
ATOM 898 C CA . PHE A 1 121 ? 5.547 3.814 11.380 1.00 82.19 121 PHE A CA 1
ATOM 899 C C . PHE A 1 121 ? 6.975 3.948 10.849 1.00 82.19 121 PHE A C 1
ATOM 901 O O . PHE A 1 121 ? 7.354 3.193 9.958 1.00 82.19 121 PHE A O 1
ATOM 908 N N . GLY A 1 122 ? 7.787 4.851 11.406 1.00 82.69 122 GLY A N 1
ATOM 909 C CA . GLY A 1 122 ? 9.183 5.017 11.012 1.00 82.69 122 GLY A CA 1
ATOM 910 C C . GLY A 1 122 ? 9.321 5.244 9.503 1.00 82.69 122 GLY A C 1
ATOM 911 O O . GLY A 1 122 ? 8.863 6.254 8.971 1.00 82.69 122 GLY A O 1
ATOM 912 N N . THR A 1 123 ? 9.960 4.297 8.810 1.00 79.94 123 THR A N 1
ATOM 913 C CA . THR A 1 123 ? 10.102 4.289 7.341 1.00 79.94 123 THR A CA 1
ATOM 914 C C . THR A 1 123 ? 9.127 3.353 6.626 1.00 79.94 123 THR A C 1
ATOM 916 O O . THR A 1 123 ? 9.137 3.306 5.396 1.00 79.94 123 THR A O 1
ATOM 919 N N . ASP A 1 124 ? 8.331 2.585 7.369 1.00 83.25 124 ASP A N 1
ATOM 920 C CA . ASP A 1 124 ? 7.413 1.602 6.806 1.00 83.25 124 ASP A CA 1
ATOM 921 C C 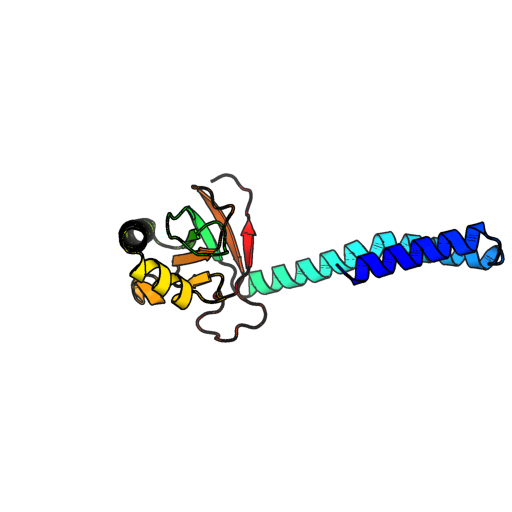. ASP A 1 124 ? 6.238 2.310 6.125 1.00 83.25 124 ASP A C 1
ATOM 923 O O . ASP A 1 124 ? 5.586 3.189 6.696 1.00 83.25 124 ASP A O 1
ATOM 927 N N . LEU A 1 125 ? 5.946 1.912 4.888 1.00 82.81 125 LEU A N 1
ATOM 928 C CA . LEU A 1 125 ? 4.864 2.515 4.103 1.00 82.81 125 LEU A CA 1
ATOM 929 C C . LEU A 1 125 ? 3.505 1.879 4.387 1.00 82.81 125 LEU A C 1
ATOM 931 O O . LEU A 1 125 ? 2.475 2.497 4.119 1.00 82.81 125 LEU A O 1
ATOM 935 N N . VAL A 1 126 ? 3.495 0.648 4.895 1.00 89.88 126 VAL A N 1
ATOM 936 C CA . VAL A 1 126 ? 2.289 -0.128 5.171 1.00 89.88 126 VAL A CA 1
ATOM 937 C C . VAL A 1 126 ? 2.473 -0.873 6.488 1.00 89.88 126 VAL A C 1
ATOM 939 O O . VAL A 1 126 ? 3.529 -1.443 6.755 1.00 89.88 126 VAL A O 1
ATOM 942 N N . ARG A 1 127 ? 1.424 -0.931 7.302 1.00 90.75 127 ARG A N 1
ATOM 943 C CA . ARG A 1 127 ? 1.401 -1.700 8.544 1.00 90.75 127 ARG A CA 1
ATOM 944 C C . ARG A 1 127 ? 0.133 -2.534 8.635 1.00 90.75 127 ARG A C 1
ATOM 946 O O . ARG A 1 127 ? -0.949 -2.052 8.304 1.00 90.75 127 ARG A O 1
ATOM 953 N N . GLY A 1 128 ? 0.277 -3.780 9.077 1.00 92.25 128 GLY A N 1
ATOM 954 C CA . GLY A 1 128 ? -0.854 -4.669 9.333 1.00 92.25 128 GLY A CA 1
ATOM 955 C C . GLY A 1 128 ? -1.685 -4.172 10.510 1.00 92.25 128 GLY A C 1
ATOM 956 O O . GLY A 1 128 ? -1.149 -3.783 11.549 1.00 92.25 128 GLY A O 1
ATOM 957 N N . ALA A 1 129 ? -3.004 -4.192 10.362 1.00 92.56 129 ALA A N 1
ATOM 958 C CA . ALA A 1 129 ? -3.929 -3.850 11.433 1.00 92.56 129 ALA A CA 1
ATOM 959 C C . ALA A 1 129 ? -3.843 -4.836 12.601 1.00 92.56 129 ALA A C 1
ATOM 961 O O . ALA A 1 129 ? -4.183 -4.484 13.728 1.00 92.56 129 ALA A O 1
ATOM 962 N N . GLU A 1 130 ? -3.364 -6.055 12.358 1.00 92.62 130 GLU A N 1
ATOM 963 C CA . GLU A 1 130 ? -3.136 -7.054 13.393 1.00 92.62 130 GLU A CA 1
ATOM 964 C C . GLU A 1 130 ? -2.077 -6.647 14.419 1.00 92.62 130 GLU A C 1
ATOM 966 O O . GLU A 1 130 ? -2.148 -7.093 15.563 1.00 92.62 130 GLU A O 1
ATOM 971 N N . GLU A 1 131 ? -1.144 -5.766 14.051 1.00 89.12 131 GLU A N 1
ATOM 972 C CA . GLU A 1 131 ? -0.175 -5.201 14.993 1.00 89.12 131 GLU A CA 1
ATOM 973 C C . GLU A 1 131 ? -0.837 -4.193 15.951 1.00 89.12 131 GLU A C 1
ATOM 975 O O . GLU A 1 131 ?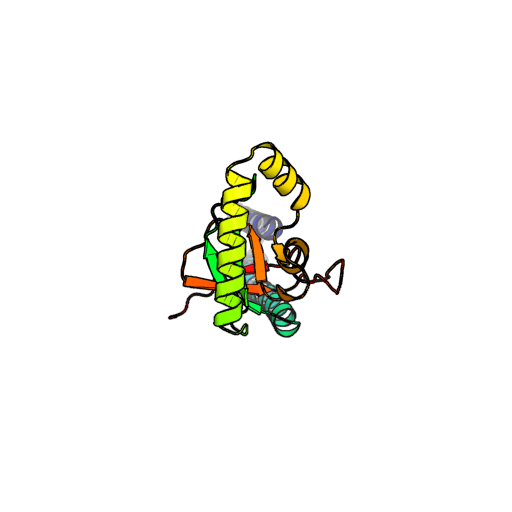 -0.370 -4.003 17.070 1.00 89.12 131 GLU A O 1
ATOM 980 N N . LEU A 1 132 ? -1.935 -3.559 15.520 1.00 88.69 132 LEU A N 1
ATOM 981 C CA . LEU A 1 132 ? -2.644 -2.517 16.270 1.00 88.69 132 LEU A CA 1
ATOM 982 C C . LEU A 1 132 ? -3.824 -3.071 17.072 1.00 88.69 132 LEU A C 1
ATOM 984 O O . LEU A 1 132 ? -4.032 -2.698 18.225 1.00 88.69 132 LEU A O 1
ATOM 988 N N . PHE A 1 133 ? -4.606 -3.957 16.460 1.00 91.38 133 PHE A N 1
ATOM 989 C CA . PHE A 1 133 ? -5.854 -4.466 17.025 1.00 91.38 133 PHE A CA 1
ATOM 990 C C . PHE A 1 133 ? -5.794 -5.952 17.372 1.00 91.38 133 PHE A C 1
ATOM 992 O O . PHE A 1 133 ? -6.692 -6.435 18.056 1.00 91.38 133 PHE A O 1
ATOM 999 N N . GLY A 1 134 ? -4.750 -6.677 16.964 1.00 91.56 134 GLY A N 1
ATOM 1000 C CA . GLY A 1 134 ? -4.589 -8.110 17.216 1.00 91.56 134 GLY A CA 1
ATOM 1001 C C . GLY A 1 134 ? -4.995 -9.012 16.038 1.00 91.56 134 GLY A C 1
ATOM 1002 O O . GLY A 1 134 ? -5.495 -8.537 15.018 1.00 91.56 134 GLY A O 1
ATOM 1003 N N . PRO A 1 135 ? -4.805 -10.340 16.159 1.00 92.12 135 PRO A N 1
ATOM 1004 C CA . PRO A 1 135 ? -4.852 -11.291 15.038 1.00 92.12 135 PRO A CA 1
ATOM 1005 C C . PRO A 1 135 ? -6.146 -11.291 14.213 1.00 92.12 135 PRO A C 1
ATOM 1007 O O . PRO A 1 135 ? -6.126 -11.630 13.031 1.00 92.12 135 PRO A O 1
ATOM 1010 N N . GLN A 1 136 ? -7.271 -10.916 14.818 1.00 90.94 136 GLN A N 1
ATOM 1011 C CA . GLN A 1 136 ? -8.576 -10.829 14.164 1.00 90.94 136 GLN A CA 1
ATOM 1012 C C . GLN A 1 136 ? -8.677 -9.699 13.130 1.00 90.94 136 GLN A C 1
ATOM 1014 O O . GLN A 1 136 ? -9.586 -9.722 12.307 1.00 90.94 136 GLN A O 1
ATOM 1019 N N . ALA A 1 137 ? -7.759 -8.728 13.156 1.00 92.81 137 ALA A N 1
ATOM 1020 C CA . ALA A 1 137 ? -7.692 -7.650 12.174 1.00 92.81 137 ALA A CA 1
ATOM 1021 C C . ALA A 1 137 ? -6.823 -7.993 10.949 1.00 92.81 137 ALA A C 1
ATOM 1023 O O . ALA A 1 137 ? -6.605 -7.142 10.089 1.00 92.81 137 ALA A O 1
ATOM 1024 N N . ARG A 1 138 ? -6.332 -9.236 10.848 1.00 92.00 138 ARG A N 1
ATOM 1025 C CA . ARG A 1 138 ? -5.528 -9.685 9.708 1.00 92.00 138 ARG A CA 1
ATOM 1026 C C . ARG A 1 138 ? -6.284 -9.481 8.392 1.00 92.00 138 ARG A C 1
ATOM 1028 O O . ARG A 1 138 ? -7.448 -9.855 8.268 1.00 92.00 138 ARG A O 1
ATOM 1035 N N . GLY A 1 139 ? -5.582 -8.937 7.400 1.00 91.00 139 GLY A N 1
ATOM 1036 C CA . GLY A 1 139 ? -6.162 -8.567 6.105 1.00 91.00 139 GLY A CA 1
ATOM 1037 C C . GLY A 1 139 ? -6.642 -7.115 6.044 1.00 91.00 139 GLY A C 1
ATOM 1038 O O . GLY A 1 139 ? -7.084 -6.671 4.989 1.00 91.00 139 GLY A O 1
ATOM 1039 N N . ALA A 1 140 ? -6.531 -6.364 7.139 1.00 94.81 140 ALA A N 1
ATOM 1040 C CA . ALA A 1 140 ? -6.629 -4.914 7.131 1.00 94.81 140 ALA A CA 1
ATOM 1041 C C . ALA A 1 140 ? -5.246 -4.292 7.334 1.00 94.81 140 ALA A C 1
ATOM 1043 O O . ALA A 1 140 ? -4.388 -4.858 8.011 1.00 94.81 140 ALA A O 1
ATOM 1044 N N . PHE A 1 141 ? -5.028 -3.120 6.751 1.00 94.25 141 PHE A N 1
ATOM 1045 C CA . PHE A 1 141 ? -3.748 -2.424 6.786 1.00 94.25 141 PHE A CA 1
ATOM 1046 C C . PHE A 1 141 ? -3.968 -0.921 6.897 1.00 94.25 141 PHE A C 1
ATOM 1048 O O . PHE A 1 141 ? -4.993 -0.397 6.463 1.00 94.25 141 PHE A O 1
ATOM 1055 N N . VAL A 1 142 ? -2.971 -0.222 7.422 1.00 92.69 142 VAL A N 1
ATOM 1056 C CA . VAL A 1 142 ? -2.830 1.225 7.254 1.00 92.69 142 VAL A CA 1
ATOM 1057 C C . VAL A 1 142 ? -1.643 1.475 6.363 1.00 92.69 142 VAL A C 1
ATOM 1059 O O . VAL A 1 142 ? -0.579 0.897 6.579 1.00 92.69 142 VAL A O 1
ATOM 1062 N N . ALA A 1 143 ? -1.812 2.351 5.387 1.00 91.75 143 ALA A N 1
ATOM 1063 C CA . ALA A 1 143 ? -0.741 2.721 4.491 1.00 91.75 143 ALA A CA 1
ATOM 1064 C C . ALA A 1 143 ? -0.635 4.228 4.304 1.00 91.75 143 ALA A C 1
ATOM 1066 O O . ALA A 1 143 ? -1.629 4.956 4.347 1.00 91.75 143 ALA A O 1
ATOM 1067 N N . ALA A 1 144 ? 0.588 4.665 4.034 1.00 89.12 144 ALA A N 1
ATOM 1068 C CA . ALA A 1 144 ? 0.873 5.954 3.437 1.00 89.12 144 ALA A CA 1
ATOM 1069 C C . ALA A 1 144 ? 0.295 5.983 2.012 1.00 89.12 144 ALA A C 1
ATOM 1071 O O . ALA A 1 144 ? 0.817 5.330 1.106 1.00 89.12 144 ALA A O 1
ATOM 1072 N N . ASP A 1 145 ? -0.787 6.730 1.809 1.00 86.19 145 ASP A N 1
ATOM 1073 C CA . ASP A 1 145 ? -1.425 6.888 0.502 1.00 86.19 145 ASP A CA 1
ATOM 1074 C C . ASP A 1 145 ? -1.985 8.304 0.379 1.00 86.19 145 ASP A C 1
ATOM 1076 O O . ASP A 1 145 ? -3.057 8.638 0.884 1.00 86.19 145 ASP A O 1
ATOM 1080 N N . ARG A 1 146 ? -1.214 9.158 -0.294 1.00 80.25 146 ARG A N 1
ATOM 1081 C CA . ARG A 1 146 ? -1.567 10.557 -0.539 1.00 80.25 146 ARG A CA 1
ATOM 1082 C C . ARG A 1 146 ? -2.760 10.711 -1.483 1.00 80.25 146 ARG A C 1
ATOM 1084 O O . ARG A 1 146 ? -3.491 11.691 -1.378 1.00 80.25 146 ARG A O 1
ATOM 1091 N N . ASP A 1 147 ? -2.946 9.756 -2.389 1.00 82.50 147 ASP A N 1
ATOM 1092 C CA . ASP A 1 147 ? -3.964 9.805 -3.441 1.00 82.50 147 ASP A CA 1
ATOM 1093 C C . ASP A 1 147 ? -5.163 8.909 -3.093 1.00 82.50 147 ASP A C 1
ATOM 1095 O O . ASP A 1 147 ? -5.873 8.412 -3.978 1.00 82.50 147 ASP A O 1
ATOM 1099 N N . ALA A 1 148 ? -5.359 8.642 -1.801 1.00 81.94 148 ALA A N 1
ATOM 1100 C CA . ALA A 1 148 ? -6.448 7.827 -1.303 1.00 81.94 148 ALA A CA 1
ATOM 1101 C C . ALA A 1 148 ? -7.790 8.533 -1.509 1.00 81.94 148 ALA A C 1
ATOM 1103 O O . ALA A 1 148 ? -8.018 9.645 -1.031 1.00 81.94 148 ALA A O 1
ATOM 1104 N N . SER A 1 149 ? -8.709 7.855 -2.187 1.00 82.75 149 SER A N 1
ATOM 1105 C CA . SER A 1 149 ? -10.087 8.299 -2.348 1.00 82.75 149 SER A CA 1
ATOM 1106 C C . SER A 1 149 ? -11.042 7.199 -1.906 1.00 82.75 149 SER A C 1
ATOM 1108 O O . SER A 1 149 ? -10.780 6.008 -2.081 1.00 82.75 149 SER A O 1
ATOM 1110 N N . ALA A 1 150 ? -12.150 7.607 -1.286 1.00 78.94 150 ALA A N 1
ATOM 1111 C CA . ALA A 1 150 ? -13.161 6.672 -0.818 1.00 78.94 150 ALA A CA 1
ATOM 1112 C C . ALA A 1 150 ? -13.712 5.856 -1.994 1.00 78.94 150 ALA A C 1
ATOM 1114 O O . ALA A 1 150 ? -14.104 6.417 -3.019 1.00 78.94 150 ALA A O 1
ATOM 1115 N N . GLY A 1 151 ? -13.737 4.532 -1.836 1.00 77.81 151 GLY A N 1
ATOM 1116 C CA . GLY A 1 151 ? -14.234 3.617 -2.863 1.00 77.81 151 GLY A CA 1
ATOM 1117 C C . GLY A 1 151 ? -13.237 3.308 -3.981 1.00 77.81 151 GLY A C 1
ATOM 1118 O O . GLY A 1 151 ? -13.590 2.563 -4.892 1.00 77.81 151 GLY A O 1
ATOM 1119 N N . ALA A 1 152 ? -12.007 3.826 -3.916 1.00 87.75 152 ALA A N 1
ATOM 1120 C CA . ALA A 1 152 ? -10.937 3.374 -4.793 1.00 87.75 152 ALA A CA 1
ATOM 1121 C C . ALA A 1 152 ? -10.466 1.964 -4.420 1.00 87.75 152 ALA A C 1
ATOM 1123 O O . ALA A 1 152 ? -10.636 1.498 -3.292 1.00 87.75 152 ALA A O 1
ATOM 1124 N N . TRP A 1 153 ? -9.806 1.319 -5.377 1.00 91.88 153 TRP A N 1
ATOM 1125 C CA . TRP A 1 153 ? -9.121 0.052 -5.174 1.00 91.88 153 TRP A CA 1
ATOM 1126 C C . TRP A 1 153 ? -7.608 0.227 -5.258 1.00 91.88 153 TRP A C 1
ATOM 1128 O O . TRP A 1 153 ? -7.077 0.951 -6.116 1.00 91.88 153 TRP A O 1
ATOM 1138 N N . ARG A 1 154 ? -6.898 -0.485 -4.383 1.00 93.00 154 ARG A N 1
ATOM 1139 C CA . ARG A 1 154 ? -5.443 -0.646 -4.453 1.00 93.00 154 ARG A CA 1
ATOM 1140 C C . ARG A 1 154 ? -5.110 -2.117 -4.566 1.00 93.00 154 ARG A C 1
ATOM 1142 O O . ARG A 1 154 ? -5.573 -2.931 -3.777 1.00 93.00 154 ARG A O 1
ATOM 1149 N N . LEU A 1 155 ? -4.264 -2.450 -5.529 1.00 93.06 155 LEU A N 1
ATOM 1150 C CA . LEU A 1 155 ? -3.590 -3.734 -5.556 1.00 93.06 155 LEU A CA 1
ATOM 1151 C C . LEU A 1 155 ? -2.315 -3.600 -4.728 1.00 93.06 155 LEU A C 1
ATOM 1153 O O . LEU A 1 155 ? -1.371 -2.916 -5.130 1.00 93.06 155 LEU A O 1
ATOM 1157 N N . MET A 1 156 ? -2.303 -4.236 -3.568 1.00 93.62 156 MET A N 1
ATOM 1158 C CA . MET A 1 156 ? -1.147 -4.299 -2.695 1.00 93.62 156 MET A CA 1
ATOM 1159 C C . MET A 1 156 ? -0.265 -5.477 -3.103 1.00 93.62 156 MET A C 1
ATOM 1161 O O . MET A 1 156 ? -0.698 -6.631 -3.130 1.00 93.62 156 MET A O 1
ATOM 1165 N N . LEU A 1 157 ? 0.982 -5.175 -3.449 1.00 92.88 157 LEU A N 1
ATOM 1166 C CA . LEU A 1 157 ? 1.979 -6.157 -3.854 1.00 92.88 157 LEU A CA 1
ATOM 1167 C C . LEU A 1 157 ? 2.965 -6.400 -2.710 1.00 92.88 157 LEU A C 1
ATOM 1169 O O . LEU A 1 157 ? 3.509 -5.422 -2.183 1.00 92.88 157 LEU A O 1
ATOM 1173 N N . PRO A 1 158 ? 3.278 -7.666 -2.380 1.00 92.31 158 PRO A N 1
ATOM 1174 C CA . PRO A 1 158 ? 4.271 -7.980 -1.361 1.00 92.31 158 PRO A CA 1
ATOM 1175 C C . PRO A 1 158 ? 5.641 -7.454 -1.782 1.00 92.31 158 PRO A C 1
ATOM 1177 O O . PRO A 1 158 ? 5.910 -7.282 -2.974 1.00 92.31 158 PRO A O 1
ATOM 1180 N N . GLU A 1 159 ? 6.515 -7.172 -0.827 1.00 88.56 159 GLU A N 1
ATOM 1181 C CA . GLU A 1 159 ? 7.905 -6.803 -1.068 1.00 88.56 159 GLU A CA 1
ATOM 1182 C C . GLU A 1 159 ? 8.609 -7.862 -1.936 1.00 88.56 159 GLU A C 1
ATOM 1184 O O . GLU A 1 159 ? 8.289 -9.048 -1.895 1.00 88.56 159 GLU A O 1
ATOM 1189 N N . ALA A 1 160 ? 9.552 -7.435 -2.781 1.00 83.38 160 ALA A N 1
ATOM 1190 C CA . ALA A 1 160 ? 10.242 -8.360 -3.685 1.00 83.38 160 ALA A CA 1
ATOM 1191 C C . ALA A 1 160 ? 11.114 -9.382 -2.933 1.00 83.38 160 ALA A C 1
ATOM 1193 O O . ALA A 1 160 ? 11.285 -10.505 -3.402 1.00 83.38 160 ALA A O 1
ATOM 1194 N N . ALA A 1 161 ? 11.663 -8.977 -1.789 1.00 84.81 161 ALA A N 1
ATOM 1195 C CA . ALA A 1 161 ? 12.433 -9.805 -0.873 1.00 84.81 161 ALA A CA 1
ATOM 1196 C C . ALA A 1 161 ? 12.101 -9.343 0.556 1.00 84.81 161 ALA A C 1
ATOM 1198 O O . ALA A 1 161 ? 12.819 -8.500 1.092 1.00 84.81 161 ALA A O 1
ATOM 1199 N N . PRO A 1 162 ? 10.975 -9.804 1.130 1.00 84.00 162 PRO A N 1
ATOM 1200 C CA . PRO A 1 162 ? 10.524 -9.321 2.426 1.00 84.00 162 PRO A CA 1
ATOM 1201 C C . PRO A 1 162 ? 11.548 -9.668 3.504 1.00 84.00 162 PRO A C 1
ATOM 1203 O O . PRO A 1 162 ? 11.989 -10.815 3.598 1.00 84.00 162 PRO A O 1
ATOM 1206 N N . ALA A 1 163 ? 11.911 -8.679 4.323 1.00 84.88 163 ALA A N 1
ATOM 1207 C CA . ALA A 1 163 ? 12.806 -8.893 5.462 1.00 84.88 163 ALA A CA 1
ATOM 1208 C C . ALA A 1 163 ? 12.197 -9.862 6.492 1.00 84.88 163 ALA A C 1
ATOM 1210 O O . ALA A 1 163 ? 12.919 -10.630 7.124 1.00 84.88 163 ALA A O 1
ATOM 1211 N N . ASP A 1 164 ? 10.867 -9.849 6.616 1.00 85.06 164 ASP A N 1
ATOM 1212 C CA . ASP A 1 164 ? 10.089 -10.787 7.417 1.00 85.06 164 ASP A CA 1
ATOM 1213 C C . ASP A 1 164 ? 9.006 -11.458 6.547 1.00 85.06 164 ASP A C 1
ATOM 1215 O O . ASP A 1 164 ? 8.073 -1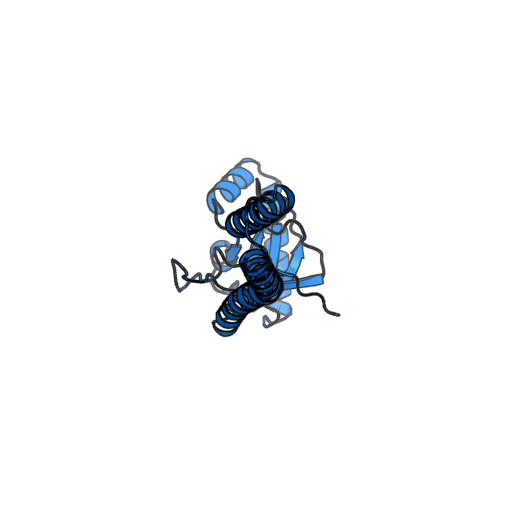0.782 6.097 1.00 85.06 164 ASP A O 1
ATOM 1219 N N . PRO A 1 165 ? 9.083 -12.784 6.320 1.00 85.38 165 PRO A N 1
ATOM 1220 C CA . PRO A 1 165 ? 8.067 -13.530 5.579 1.00 85.38 165 PRO A CA 1
ATOM 1221 C C . PRO A 1 165 ? 6.652 -13.446 6.169 1.00 85.38 165 PRO A C 1
ATOM 1223 O O . PRO A 1 165 ? 5.685 -13.660 5.437 1.00 85.38 165 PRO A O 1
ATOM 1226 N N . HIS A 1 166 ? 6.508 -13.153 7.465 1.00 85.06 166 HIS A N 1
ATOM 1227 C CA . HIS A 1 166 ? 5.202 -13.009 8.114 1.00 85.06 166 HIS A CA 1
ATOM 1228 C C . HIS A 1 166 ? 4.555 -11.640 7.876 1.00 85.06 166 HIS A C 1
ATOM 1230 O O . HIS A 1 166 ? 3.332 -11.534 7.968 1.00 85.06 166 HIS A O 1
ATOM 1236 N N . HIS A 1 167 ? 5.341 -10.629 7.493 1.00 84.94 167 HIS A N 1
ATOM 1237 C CA . HIS A 1 167 ? 4.871 -9.271 7.207 1.00 84.94 167 HIS A CA 1
ATOM 1238 C C . HIS A 1 167 ? 5.293 -8.826 5.796 1.00 84.94 167 HIS A C 1
ATOM 1240 O O . HIS A 1 167 ? 5.969 -7.805 5.629 1.00 84.94 167 HIS A O 1
ATOM 1246 N N . PRO A 1 168 ? 4.879 -9.555 4.740 1.00 88.69 168 PRO A N 1
ATOM 1247 C CA . PRO A 1 168 ? 5.410 -9.365 3.394 1.00 88.69 168 PRO A CA 1
ATOM 1248 C C . PRO A 1 168 ? 4.994 -8.036 2.752 1.00 88.69 168 PRO A C 1
ATOM 1250 O O . PRO A 1 168 ? 5.501 -7.688 1.691 1.00 88.69 168 PRO A O 1
ATOM 1253 N N . TYR A 1 169 ? 4.071 -7.290 3.362 1.00 90.31 169 TYR A N 1
ATOM 1254 C CA . TYR A 1 169 ? 3.544 -6.041 2.818 1.00 90.31 169 TYR A CA 1
ATOM 1255 C C . TYR A 1 169 ? 4.103 -4.785 3.477 1.00 90.31 169 TYR A C 1
ATOM 1257 O O . TYR A 1 169 ? 3.757 -3.709 3.010 1.00 90.31 169 TYR A O 1
ATOM 1265 N N . ARG A 1 170 ? 4.966 -4.882 4.500 1.00 86.75 170 ARG A N 1
ATOM 1266 C CA . ARG A 1 170 ? 5.440 -3.723 5.284 1.00 86.75 170 ARG A CA 1
ATOM 1267 C C . ARG A 1 170 ? 6.029 -2.592 4.419 1.00 86.75 170 ARG A C 1
ATOM 1269 O O . ARG A 1 170 ? 5.698 -1.423 4.592 1.00 86.75 170 ARG A O 1
ATOM 1276 N N . ASN A 1 171 ? 6.815 -2.969 3.409 1.00 85.62 171 ASN A N 1
ATOM 1277 C CA . ASN A 1 171 ? 7.312 -2.087 2.342 1.00 85.62 171 ASN A CA 1
ATOM 1278 C C . ASN A 1 171 ? 6.744 -2.479 0.969 1.00 85.62 171 ASN A C 1
ATOM 1280 O O . ASN A 1 171 ? 7.395 -2.382 -0.078 1.00 85.62 171 ASN A O 1
ATOM 1284 N N . GLY A 1 172 ? 5.515 -2.989 0.985 1.00 84.44 172 GLY A N 1
ATOM 1285 C CA . GLY A 1 172 ? 4.768 -3.396 -0.189 1.00 84.44 172 GLY A CA 1
ATOM 1286 C C . GLY A 1 172 ? 4.506 -2.223 -1.127 1.00 84.44 172 GLY A C 1
ATOM 1287 O O . GLY A 1 172 ? 4.562 -1.052 -0.759 1.00 84.44 172 GLY A O 1
ATOM 1288 N N . THR A 1 173 ? 4.230 -2.541 -2.388 1.00 89.62 173 THR A N 1
ATOM 1289 C CA . THR A 1 173 ? 3.901 -1.517 -3.385 1.00 89.62 173 THR A CA 1
ATOM 1290 C C . THR A 1 173 ? 2.393 -1.452 -3.551 1.00 89.62 173 THR A C 1
ATOM 1292 O O . THR A 1 173 ? 1.774 -2.469 -3.857 1.00 89.62 173 THR A O 1
ATOM 1295 N N . LEU A 1 174 ? 1.819 -0.262 -3.396 1.00 90.06 174 LEU A N 1
ATOM 1296 C CA . LEU A 1 174 ? 0.420 -0.003 -3.714 1.00 90.06 174 LEU A CA 1
ATOM 1297 C C . LEU A 1 174 ? 0.297 0.426 -5.173 1.00 90.06 174 LEU A C 1
ATOM 1299 O O . LEU A 1 174 ? 0.977 1.348 -5.622 1.00 90.06 174 LEU A O 1
ATOM 1303 N N . VAL A 1 175 ? -0.565 -0.256 -5.917 1.00 89.88 175 VAL A N 1
ATOM 1304 C CA . VAL A 1 175 ? -0.867 0.069 -7.311 1.00 89.88 175 VAL A CA 1
ATOM 1305 C C . VAL A 1 175 ? -2.331 0.468 -7.410 1.00 89.88 175 VAL A C 1
ATOM 1307 O O . VAL A 1 175 ? -3.216 -0.288 -7.017 1.00 89.88 175 VAL A O 1
ATOM 1310 N N . THR A 1 176 ? -2.595 1.654 -7.951 1.00 89.81 176 THR A N 1
ATOM 1311 C CA . THR A 1 176 ? -3.955 2.115 -8.242 1.00 89.81 176 THR A CA 1
ATOM 1312 C C . THR A 1 176 ? -4.619 1.210 -9.268 1.00 89.81 176 THR A C 1
ATOM 1314 O O . THR A 1 176 ? -4.083 1.009 -10.360 1.00 89.81 176 THR A O 1
ATOM 1317 N N . VAL A 1 177 ? -5.801 0.697 -8.933 1.00 87.38 177 VAL A N 1
ATOM 1318 C CA . VAL A 1 177 ? -6.633 -0.066 -9.863 1.00 87.38 177 VAL A CA 1
ATOM 1319 C C . VAL A 1 177 ? -7.774 0.830 -10.321 1.00 87.38 177 VAL A C 1
ATOM 1321 O O . VAL A 1 177 ? -8.622 1.224 -9.527 1.00 87.38 177 VAL A O 1
ATOM 1324 N N . ASN A 1 178 ? -7.787 1.153 -11.612 1.00 82.19 178 ASN A N 1
ATOM 1325 C CA . ASN A 1 178 ? -8.894 1.871 -12.234 1.00 82.19 178 ASN A CA 1
ATOM 1326 C C . ASN A 1 178 ? -9.921 0.842 -12.720 1.00 82.19 178 ASN A C 1
ATOM 1328 O O . ASN A 1 178 ? -9.633 0.078 -13.642 1.00 82.19 178 ASN A O 1
ATOM 1332 N N . GLY A 1 179 ? -11.102 0.812 -12.108 1.00 63.91 179 GLY A N 1
ATOM 1333 C CA . GLY A 1 179 ? -12.192 -0.081 -12.494 1.00 63.91 179 GLY A CA 1
ATOM 1334 C C . GLY A 1 179 ? -13.529 0.364 -11.896 1.00 63.91 179 GLY A C 1
ATOM 1335 O O . GLY A 1 179 ? -13.525 1.130 -10.931 1.00 63.91 179 GLY A O 1
ATOM 1336 N N . PRO A 1 180 ? -14.666 -0.055 -12.479 1.00 56.88 180 PRO A N 1
ATOM 1337 C CA . PRO A 1 180 ? -15.971 0.164 -11.869 1.00 56.88 180 PRO A CA 1
ATOM 1338 C C . PRO A 1 180 ? -16.091 -0.684 -10.598 1.00 56.88 180 PRO A C 1
ATOM 1340 O O . PRO A 1 180 ? -15.760 -1.871 -10.624 1.00 56.88 180 PRO A O 1
ATOM 1343 N N . LYS A 1 181 ? -16.548 -0.054 -9.514 1.00 57.41 181 LYS A N 1
ATOM 1344 C CA . LYS A 1 181 ? -16.973 -0.728 -8.285 1.00 57.41 181 LYS A CA 1
ATOM 1345 C C . LYS A 1 181 ? -18.422 -1.186 -8.414 1.00 57.41 181 LYS A C 1
ATOM 1347 O O . LYS A 1 181 ? -19.209 -0.439 -9.042 1.00 57.41 181 LYS A O 1
#